Protein AF-A0A660T1G1-F1 (afdb_monomer_lite)

Radius of gyration: 16.4 Å; chains: 1; bounding box: 40×41×44 Å

Foldseek 3Di:
DKEFEPVLQDPVNVVCVVVVQVVVQVCCCPVVVDPGDGDDYYHDHDPPTAAIKDKDKDFAPDDDLVVVQVVVVVVLVVLCVQFVQWDFPDRWDDDPRIIITMITGFAPCPPDHRSSRVVSSVVSVVVVVVVVVVCVVVVHDD

Structure (mmCIF, N/CA/C/O backbone):
data_AF-A0A660T1G1-F1
#
_entry.id   AF-A0A660T1G1-F1
#
loop_
_atom_site.group_PDB
_atom_site.id
_atom_site.type_symbol
_atom_site.label_atom_id
_atom_site.label_alt_id
_atom_site.label_comp_id
_atom_site.label_asym_id
_atom_site.label_entity_id
_atom_site.label_seq_id
_atom_site.pdbx_PDB_ins_code
_atom_site.Cartn_x
_atom_site.Cartn_y
_atom_site.Cartn_z
_atom_site.occupancy
_atom_site.B_iso_or_equiv
_atom_site.auth_seq_id
_atom_site.auth_comp_id
_atom_site.auth_asym_id
_atom_site.auth_atom_id
_atom_site.pdbx_PDB_model_num
ATOM 1 N N . LYS A 1 1 ? 1.939 -0.699 8.912 1.00 95.94 1 LYS A N 1
ATOM 2 C CA . LYS A 1 1 ? 2.845 -1.872 8.951 1.00 95.94 1 LYS A CA 1
ATOM 3 C C . LYS A 1 1 ? 2.924 -2.439 7.548 1.00 95.94 1 LYS A C 1
ATOM 5 O O . LYS A 1 1 ? 1.886 -2.792 7.011 1.00 95.94 1 LYS A O 1
ATOM 10 N N . ILE A 1 2 ? 4.119 -2.485 6.983 1.00 96.25 2 ILE A N 1
ATOM 11 C CA . ILE A 1 2 ? 4.402 -2.965 5.633 1.00 96.25 2 ILE A CA 1
ATOM 12 C C . ILE A 1 2 ? 5.171 -4.275 5.779 1.00 96.25 2 ILE A C 1
ATOM 14 O O . ILE A 1 2 ? 6.144 -4.329 6.532 1.00 96.25 2 ILE A O 1
ATO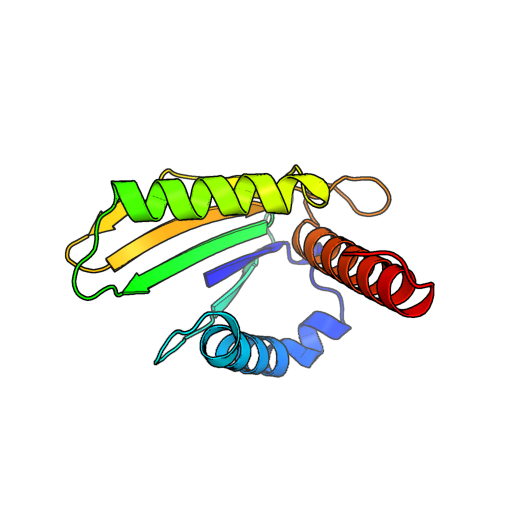M 18 N N . VAL A 1 3 ? 4.712 -5.333 5.122 1.00 96.31 3 VAL A N 1
ATOM 19 C CA . VAL A 1 3 ? 5.332 -6.660 5.158 1.00 96.31 3 VAL A CA 1
ATOM 20 C C . VAL A 1 3 ? 5.553 -7.118 3.730 1.00 96.31 3 VAL A C 1
ATOM 22 O O . VAL A 1 3 ? 4.616 -7.113 2.939 1.00 96.31 3 VAL A O 1
ATOM 25 N N . PHE A 1 4 ? 6.771 -7.518 3.396 1.00 92.44 4 PHE A N 1
ATOM 26 C CA . PHE A 1 4 ? 7.072 -8.100 2.092 1.00 92.44 4 PHE A CA 1
ATOM 27 C C . PHE A 1 4 ? 8.230 -9.082 2.192 1.00 92.44 4 PHE A C 1
ATOM 29 O O . PHE A 1 4 ? 8.928 -9.157 3.209 1.00 92.44 4 PHE A O 1
ATOM 36 N N . ASP A 1 5 ? 8.379 -9.870 1.136 1.00 93.44 5 ASP A N 1
ATOM 37 C CA . ASP A 1 5 ? 9.375 -10.919 1.061 1.00 93.44 5 ASP A CA 1
ATOM 38 C C . ASP A 1 5 ? 10.811 -10.370 1.044 1.00 93.44 5 ASP A C 1
ATOM 40 O O . ASP A 1 5 ? 11.107 -9.335 0.437 1.00 93.44 5 ASP A O 1
ATOM 44 N N . CYS A 1 6 ? 11.728 -11.088 1.692 1.00 89.69 6 CYS A N 1
ATOM 45 C CA . CYS A 1 6 ? 13.148 -10.747 1.730 1.00 89.69 6 CYS A CA 1
ATOM 46 C C . CYS A 1 6 ? 13.801 -10.658 0.341 1.00 89.69 6 CYS A C 1
ATOM 48 O O . CYS A 1 6 ? 14.736 -9.867 0.177 1.00 89.69 6 CYS A O 1
ATOM 50 N N . THR A 1 7 ? 13.346 -11.445 -0.635 1.00 86.81 7 THR A N 1
ATOM 51 C CA . THR A 1 7 ? 13.869 -11.432 -2.012 1.00 86.81 7 THR A CA 1
ATOM 52 C C . THR A 1 7 ? 13.427 -10.188 -2.786 1.00 86.81 7 THR A C 1
ATOM 54 O O . THR A 1 7 ? 14.166 -9.713 -3.645 1.00 86.81 7 THR A O 1
ATOM 57 N N . GLY A 1 8 ? 12.294 -9.585 -2.409 1.00 81.88 8 GLY A N 1
ATOM 58 C CA . GLY A 1 8 ? 11.840 -8.282 -2.911 1.00 81.88 8 GLY A CA 1
ATOM 59 C C . GLY A 1 8 ? 12.595 -7.082 -2.317 1.00 81.88 8 GLY A C 1
ATOM 60 O O . GLY A 1 8 ? 12.360 -5.945 -2.727 1.00 81.88 8 GLY A O 1
ATOM 61 N N . ALA A 1 9 ? 13.498 -7.312 -1.353 1.00 85.88 9 ALA A N 1
ATOM 62 C CA . ALA A 1 9 ? 14.353 -6.303 -0.729 1.00 85.88 9 ALA A CA 1
ATOM 63 C C . ALA A 1 9 ? 15.802 -6.427 -1.227 1.00 85.88 9 ALA A C 1
ATOM 65 O O . ALA A 1 9 ? 16.634 -7.103 -0.607 1.00 85.88 9 ALA A O 1
ATOM 66 N N . GLY A 1 10 ? 16.116 -5.744 -2.330 1.00 86.88 10 GLY A N 1
ATOM 67 C CA . GLY A 1 10 ? 17.479 -5.672 -2.861 1.00 86.88 10 GLY A CA 1
ATOM 68 C C . GLY A 1 10 ? 18.464 -4.949 -1.921 1.00 86.88 10 GLY A C 1
ATOM 69 O O . GLY A 1 10 ? 18.050 -4.331 -0.933 1.00 86.88 10 GLY A O 1
ATOM 70 N N . PRO A 1 11 ? 19.779 -4.973 -2.221 1.00 88.19 11 PRO A N 1
ATOM 71 C CA . PRO A 1 11 ? 20.806 -4.343 -1.383 1.00 88.19 11 PRO A CA 1
ATOM 72 C C . PRO A 1 11 ? 20.534 -2.862 -1.085 1.00 88.19 11 PRO A C 1
ATOM 74 O O . PRO A 1 11 ? 20.651 -2.442 0.064 1.00 88.19 11 PRO A O 1
ATOM 77 N N . GLY A 1 12 ? 20.082 -2.098 -2.086 1.00 86.12 12 GLY A N 1
ATOM 78 C CA . GLY A 1 12 ? 19.733 -0.685 -1.916 1.00 86.12 12 GLY A CA 1
ATOM 79 C C . GLY A 1 12 ? 18.564 -0.464 -0.951 1.00 86.12 12 GLY A C 1
ATOM 80 O O . GLY A 1 12 ? 18.632 0.412 -0.095 1.00 86.12 12 GLY A O 1
ATOM 81 N N . THR A 1 13 ? 17.517 -1.294 -1.007 1.00 85.19 13 THR A N 1
ATOM 82 C CA . THR A 1 13 ? 16.399 -1.221 -0.049 1.00 85.19 13 THR A CA 1
ATOM 83 C C . THR A 1 13 ? 16.878 -1.489 1.374 1.00 85.19 13 THR A C 1
ATOM 85 O O . THR A 1 13 ? 16.461 -0.802 2.300 1.00 85.19 13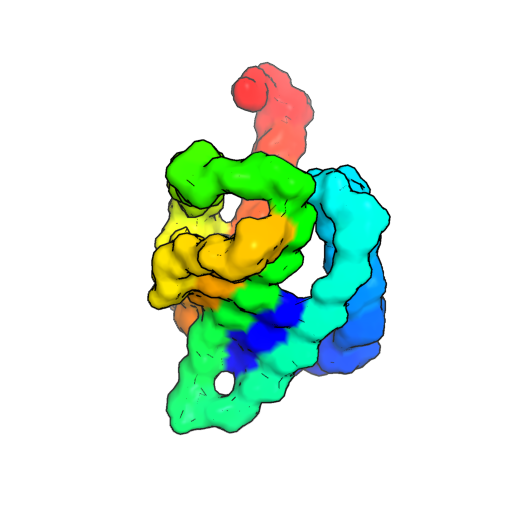 THR A O 1
ATOM 88 N N . ARG A 1 14 ? 17.776 -2.466 1.556 1.00 88.88 14 ARG A N 1
ATOM 89 C CA . ARG A 1 14 ? 18.302 -2.854 2.876 1.00 88.88 14 ARG A CA 1
ATOM 90 C C . ARG A 1 14 ? 19.188 -1.775 3.491 1.00 88.88 14 ARG A C 1
ATOM 92 O O . ARG A 1 14 ? 19.103 -1.545 4.693 1.00 88.88 14 ARG A O 1
ATOM 99 N N . GLN A 1 15 ? 20.003 -1.113 2.674 1.00 91.56 15 GLN A N 1
ATOM 100 C CA . GLN A 1 15 ? 20.870 -0.019 3.118 1.00 91.56 15 GLN A CA 1
ATOM 101 C C . GLN A 1 15 ? 20.072 1.229 3.525 1.00 91.56 15 GLN A C 1
ATOM 103 O O . GLN A 1 15 ? 20.480 1.928 4.447 1.00 91.56 15 GLN A O 1
ATOM 108 N N . ASN A 1 16 ? 18.904 1.454 2.915 1.00 91.31 16 ASN A N 1
ATOM 109 C CA . ASN A 1 16 ? 18.108 2.672 3.098 1.00 91.31 16 ASN A CA 1
ATOM 110 C C . ASN A 1 16 ? 16.801 2.452 3.889 1.00 91.31 16 ASN A C 1
ATOM 112 O O . ASN A 1 16 ? 15.861 3.236 3.774 1.00 91.31 16 ASN A O 1
ATOM 116 N N . LEU A 1 17 ? 16.701 1.394 4.709 1.00 90.69 17 LEU A N 1
ATOM 117 C CA . LEU A 1 17 ? 15.469 1.102 5.466 1.00 90.69 17 LEU A CA 1
ATOM 118 C C . LEU A 1 17 ? 15.064 2.236 6.417 1.00 90.69 17 LEU A C 1
ATOM 120 O O . LEU A 1 17 ? 13.873 2.498 6.582 1.00 90.69 17 LEU A O 1
ATOM 124 N N . VAL A 1 18 ? 16.039 2.905 7.037 1.00 93.00 18 VAL A N 1
ATOM 125 C CA . VAL A 1 18 ? 15.778 4.045 7.929 1.00 93.00 18 VAL A CA 1
ATOM 126 C C . VAL A 1 18 ? 15.133 5.187 7.145 1.00 93.00 18 VAL A C 1
ATOM 128 O O . VAL A 1 18 ? 14.050 5.643 7.510 1.00 93.00 18 VAL A O 1
ATOM 131 N N . GLU A 1 19 ? 15.733 5.567 6.017 1.00 95.12 19 GLU A N 1
ATOM 132 C CA . GLU A 1 19 ? 15.217 6.617 5.137 1.00 95.12 19 GLU A CA 1
ATOM 133 C C . GLU A 1 19 ? 13.825 6.272 4.595 1.00 95.12 19 GLU A C 1
ATOM 135 O O . GLU A 1 19 ? 12.942 7.130 4.566 1.00 95.12 19 GLU A O 1
ATOM 140 N N . PHE A 1 20 ? 13.582 5.008 4.233 1.00 92.88 20 PHE A N 1
ATOM 141 C CA . PHE A 1 20 ? 12.255 4.557 3.817 1.00 92.88 20 PHE A CA 1
ATOM 142 C C . PHE A 1 20 ? 11.215 4.810 4.918 1.00 92.88 20 PHE A C 1
ATOM 144 O O . PHE A 1 20 ? 10.136 5.340 4.642 1.00 92.88 20 PHE A O 1
ATOM 151 N N . ILE A 1 21 ? 11.510 4.430 6.168 1.00 95.81 21 ILE A N 1
ATOM 152 C CA . ILE A 1 21 ? 10.590 4.609 7.303 1.00 95.81 21 ILE A CA 1
ATOM 153 C C . ILE A 1 21 ? 10.315 6.097 7.537 1.00 95.81 21 ILE A C 1
ATOM 155 O O . ILE A 1 21 ? 9.155 6.490 7.698 1.00 95.81 21 ILE A O 1
ATOM 159 N N . GLU A 1 22 ? 11.359 6.923 7.549 1.00 96.88 22 GLU A N 1
ATOM 160 C CA . GLU A 1 22 ? 11.251 8.364 7.786 1.00 96.88 22 GLU A CA 1
ATOM 161 C C . GLU A 1 22 ? 10.467 9.067 6.678 1.00 96.88 22 GLU A C 1
ATOM 163 O O . GLU A 1 22 ? 9.497 9.778 6.960 1.00 96.88 22 GLU A O 1
ATOM 168 N N . THR A 1 23 ? 10.810 8.790 5.422 1.00 97.00 23 THR A N 1
ATOM 169 C CA . THR A 1 23 ? 10.136 9.353 4.247 1.00 97.00 23 THR A CA 1
ATOM 170 C C . THR A 1 23 ? 8.672 8.932 4.202 1.00 97.00 23 THR A C 1
ATOM 172 O O . THR A 1 23 ? 7.796 9.770 3.988 1.00 97.00 23 THR A O 1
ATOM 175 N N . THR A 1 24 ? 8.366 7.666 4.507 1.00 97.00 24 THR A N 1
ATOM 176 C CA . THR A 1 24 ? 6.977 7.185 4.572 1.00 97.00 24 THR A CA 1
ATOM 177 C C . THR A 1 24 ? 6.194 7.889 5.683 1.00 97.00 24 THR A C 1
ATOM 179 O O . THR A 1 24 ? 5.052 8.292 5.470 1.00 97.00 24 THR A O 1
ATOM 182 N N . ASN A 1 25 ? 6.794 8.117 6.858 1.00 97.25 25 ASN A N 1
ATOM 183 C CA . ASN A 1 25 ? 6.155 8.895 7.928 1.00 97.25 25 ASN A CA 1
ATOM 184 C C . ASN A 1 25 ? 5.882 10.347 7.505 1.00 97.25 25 ASN A C 1
ATOM 186 O O . ASN A 1 25 ? 4.841 10.918 7.826 1.00 97.25 25 ASN A O 1
ATOM 190 N N . ILE A 1 26 ? 6.811 10.981 6.793 1.00 98.00 26 ILE A N 1
ATOM 191 C CA . ILE A 1 26 ? 6.601 12.338 6.277 1.00 98.00 26 ILE A CA 1
ATOM 192 C C . ILE A 1 26 ? 5.457 12.341 5.256 1.00 98.00 26 ILE A C 1
ATOM 194 O O . ILE A 1 26 ? 4.528 13.137 5.399 1.00 98.00 26 ILE A O 1
ATOM 198 N N . ALA A 1 27 ? 5.464 11.411 4.299 1.00 97.81 27 ALA A N 1
ATOM 199 C CA . ALA A 1 27 ? 4.433 11.299 3.271 1.00 97.81 27 ALA A CA 1
ATOM 200 C C . ALA A 1 27 ? 3.038 11.023 3.860 1.00 97.81 27 ALA A C 1
ATOM 202 O O . ALA A 1 27 ? 2.066 11.656 3.456 1.00 97.81 27 ALA A O 1
ATOM 203 N N . LEU A 1 28 ? 2.917 10.156 4.871 1.00 97.38 28 LEU A N 1
ATOM 204 C CA . LEU A 1 28 ? 1.634 9.896 5.541 1.00 97.38 28 LEU A CA 1
ATOM 205 C C . LEU A 1 28 ? 1.043 11.149 6.207 1.00 97.38 28 LEU A C 1
ATOM 207 O O . LEU A 1 28 ? -0.178 11.280 6.292 1.00 97.38 28 LEU A O 1
ATOM 211 N N . ARG A 1 29 ? 1.889 12.087 6.647 1.00 97.44 29 ARG A N 1
ATOM 212 C CA . ARG A 1 29 ? 1.441 13.368 7.209 1.00 97.44 29 ARG A CA 1
ATOM 213 C C . ARG A 1 29 ? 1.137 14.400 6.128 1.00 97.44 29 ARG A C 1
ATOM 215 O O . ARG A 1 29 ? 0.070 15.001 6.146 1.00 97.44 29 ARG A O 1
ATOM 222 N N . GLN A 1 30 ? 2.059 14.595 5.188 1.00 97.81 30 GLN A N 1
ATOM 223 C CA . GLN A 1 30 ? 1.962 15.652 4.175 1.00 97.81 30 GLN A CA 1
ATOM 224 C C . GLN A 1 30 ? 0.983 15.318 3.047 1.00 97.81 30 GLN A C 1
ATOM 226 O O . GLN A 1 30 ? 0.226 16.183 2.623 1.00 97.81 30 GLN A O 1
ATOM 231 N N . VAL A 1 31 ? 0.992 14.071 2.577 1.00 96.81 31 VAL A N 1
ATOM 232 C CA . VAL A 1 31 ? 0.139 13.590 1.479 1.00 96.81 31 VAL A CA 1
ATOM 233 C C . VAL A 1 31 ? -1.108 12.906 2.033 1.00 96.81 31 VAL A C 1
ATOM 235 O O . VAL A 1 31 ? -2.213 13.173 1.576 1.00 96.81 31 VAL A O 1
ATOM 238 N N . GLY A 1 32 ? -0.947 12.048 3.046 1.00 94.94 32 GLY A N 1
ATOM 239 C CA . GLY A 1 32 ? -2.064 11.320 3.661 1.00 94.94 32 GLY A CA 1
ATOM 240 C C . GLY A 1 32 ? -2.929 12.153 4.616 1.00 94.94 32 GLY A C 1
ATOM 241 O O . GLY A 1 32 ? -4.018 11.719 4.984 1.00 94.94 32 GLY A O 1
ATOM 242 N N . GLY A 1 33 ? -2.462 13.332 5.042 1.00 96.69 33 GLY A N 1
ATOM 243 C CA . GLY A 1 33 ? -3.202 14.239 5.926 1.00 96.69 33 GLY A CA 1
ATOM 244 C C . GLY A 1 33 ? -3.268 13.810 7.398 1.00 96.69 33 GLY A C 1
ATOM 245 O O . GLY A 1 33 ? -4.009 14.408 8.184 1.00 96.69 33 GLY A O 1
ATOM 246 N N . ALA A 1 34 ? -2.515 12.785 7.808 1.00 97.25 34 ALA A N 1
ATOM 247 C CA . ALA A 1 34 ? -2.460 12.376 9.207 1.00 97.25 34 ALA A CA 1
ATOM 248 C C . ALA A 1 34 ? -1.720 13.423 10.062 1.00 97.25 34 ALA A C 1
ATOM 250 O O . ALA A 1 34 ? -0.701 13.972 9.653 1.00 97.25 34 ALA A O 1
ATOM 251 N N . LYS A 1 35 ? -2.191 13.676 11.291 1.00 97.12 35 LYS A N 1
ATOM 252 C CA . LYS A 1 35 ? -1.481 14.571 12.231 1.00 97.12 35 LYS A CA 1
ATOM 253 C C . LYS A 1 35 ? -0.167 13.961 12.715 1.00 97.12 35 LYS A C 1
ATOM 255 O O . LYS A 1 35 ? 0.855 14.632 12.803 1.00 97.12 35 LYS A O 1
ATOM 260 N N . GLU A 1 36 ? -0.214 12.669 13.009 1.00 97.06 36 GLU A N 1
ATOM 261 C CA . GLU A 1 36 ? 0.908 11.859 13.459 1.00 97.06 36 GLU A CA 1
ATOM 262 C C . GLU A 1 36 ? 0.914 10.555 12.668 1.00 97.06 36 GLU A C 1
ATOM 264 O O . GLU A 1 36 ? -0.133 10.070 12.235 1.00 97.06 36 GLU A O 1
ATOM 269 N N . SER A 1 37 ? 2.096 9.981 12.477 1.00 97.62 37 SER A N 1
ATOM 270 C CA . SER A 1 37 ? 2.276 8.774 11.674 1.00 97.62 37 SER A CA 1
ATOM 271 C C . SER A 1 37 ? 3.402 7.921 12.233 1.00 97.62 37 SER A C 1
ATOM 273 O O . SER A 1 37 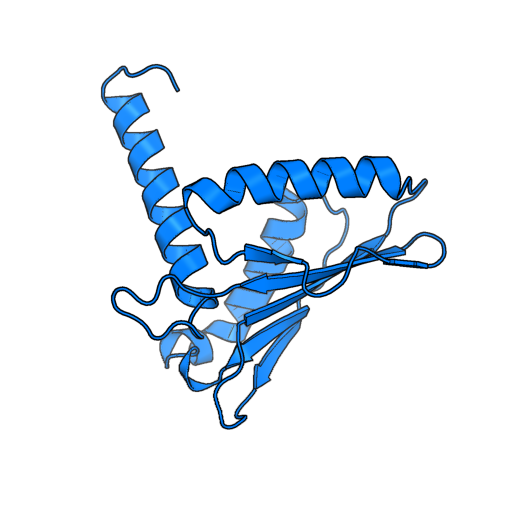? 4.427 8.453 12.665 1.00 97.62 37 SER A O 1
ATOM 275 N N . LYS A 1 38 ? 3.249 6.601 12.138 1.00 97.56 38 LYS A N 1
ATOM 276 C CA . LYS A 1 38 ? 4.309 5.644 12.447 1.00 97.56 38 LYS A CA 1
ATOM 277 C C . LYS A 1 38 ? 4.322 4.517 11.423 1.00 97.56 38 LYS A C 1
ATOM 279 O O . LYS A 1 38 ? 3.317 3.841 11.211 1.00 97.56 38 LYS A O 1
ATOM 284 N N . THR A 1 39 ? 5.495 4.275 10.855 1.00 97.81 39 THR A N 1
ATOM 285 C CA . THR A 1 39 ? 5.743 3.237 9.857 1.00 97.81 39 THR A CA 1
ATOM 286 C C . THR A 1 39 ? 6.600 2.137 10.464 1.00 97.81 39 THR A C 1
ATOM 288 O O . THR A 1 39 ? 7.539 2.395 11.210 1.00 97.81 39 THR A O 1
ATOM 291 N N . ILE A 1 40 ? 6.240 0.893 10.160 1.00 96.94 40 ILE A N 1
ATOM 292 C CA . ILE A 1 40 ? 6.977 -0.313 10.544 1.00 96.94 40 ILE A CA 1
ATOM 293 C C . ILE A 1 40 ? 7.099 -1.152 9.284 1.00 96.94 40 ILE A C 1
ATOM 295 O O . ILE A 1 40 ? 6.079 -1.387 8.630 1.00 96.94 40 ILE A O 1
ATOM 299 N N . ILE A 1 41 ? 8.309 -1.612 8.988 1.00 94.62 41 ILE A N 1
ATOM 300 C CA . ILE A 1 41 ? 8.601 -2.536 7.895 1.00 94.62 41 ILE A CA 1
ATOM 301 C C . ILE A 1 41 ? 9.014 -3.875 8.493 1.00 94.62 41 ILE A C 1
ATOM 303 O O . ILE A 1 41 ? 9.755 -3.914 9.475 1.00 94.62 41 ILE A O 1
ATOM 307 N N . VAL A 1 42 ? 8.539 -4.962 7.899 1.00 95.38 42 VAL A N 1
ATOM 308 C CA . VAL A 1 42 ? 8.935 -6.326 8.238 1.00 95.38 42 VAL A CA 1
ATOM 309 C C . VAL A 1 42 ? 9.350 -7.035 6.957 1.00 95.38 42 VAL A C 1
ATOM 311 O O . VAL A 1 42 ? 8.555 -7.143 6.025 1.00 95.38 42 VAL A O 1
ATOM 314 N N . LEU A 1 43 ? 10.583 -7.531 6.935 1.00 94.19 43 LEU A N 1
ATOM 315 C CA . LEU A 1 43 ? 11.065 -8.422 5.887 1.00 94.19 43 LEU A CA 1
ATOM 316 C C . LEU A 1 43 ? 10.808 -9.863 6.329 1.00 94.19 43 LEU A C 1
ATOM 318 O O . LEU A 1 43 ? 11.226 -10.250 7.422 1.00 94.19 43 LEU A O 1
ATOM 322 N N . ASN A 1 44 ? 10.097 -10.634 5.511 1.00 93.88 44 ASN A N 1
ATOM 323 C CA . ASN A 1 44 ? 9.745 -12.018 5.820 1.00 93.88 44 ASN A CA 1
ATOM 324 C C . ASN A 1 44 ? 10.529 -12.983 4.907 1.00 93.88 44 ASN A C 1
ATOM 326 O O . ASN A 1 44 ? 10.435 -12.832 3.693 1.00 93.88 44 ASN A O 1
ATOM 330 N N . PRO A 1 45 ? 11.313 -13.938 5.446 1.00 95.69 45 PRO A N 1
ATOM 331 C CA . PRO A 1 45 ? 12.077 -14.912 4.659 1.00 95.69 45 PRO A CA 1
ATOM 332 C C . PRO A 1 45 ? 11.317 -16.231 4.396 1.00 95.69 45 PRO A C 1
ATOM 334 O O . PRO A 1 45 ? 11.946 -17.279 4.294 1.00 95.69 45 PRO A O 1
ATOM 337 N N . ALA A 1 46 ? 9.982 -16.226 4.393 1.00 94.38 46 ALA A N 1
ATOM 338 C CA . ALA A 1 46 ? 9.191 -17.445 4.233 1.00 94.38 46 ALA A CA 1
ATOM 339 C C . ALA A 1 46 ? 9.327 -18.065 2.828 1.00 94.38 46 ALA A C 1
ATOM 341 O O . ALA A 1 46 ? 9.420 -17.353 1.833 1.00 94.38 46 ALA A O 1
ATOM 342 N N . GLU A 1 47 ? 9.251 -19.397 2.756 1.00 90.88 47 GLU A N 1
ATOM 343 C CA . GLU A 1 47 ? 9.136 -20.149 1.504 1.00 90.88 47 GLU A CA 1
ATOM 344 C C . GLU A 1 47 ? 7.816 -20.947 1.492 1.00 90.88 47 GLU A C 1
ATOM 346 O O . GLU A 1 47 ? 7.559 -21.696 2.440 1.00 90.88 47 GLU A O 1
ATOM 351 N N . PRO A 1 48 ? 6.964 -20.813 0.453 1.00 90.88 48 PRO A N 1
ATOM 352 C CA . PRO A 1 48 ? 7.120 -19.944 -0.719 1.00 90.88 48 PRO A CA 1
ATOM 353 C C . PRO A 1 48 ? 7.035 -18.439 -0.372 1.00 90.88 48 PRO A C 1
ATOM 355 O O . PRO A 1 48 ? 6.406 -18.093 0.633 1.00 90.88 48 PRO A O 1
ATOM 358 N N . PRO A 1 49 ? 7.631 -17.552 -1.200 1.00 92.75 49 PRO A N 1
ATOM 359 C CA . PRO A 1 49 ? 7.628 -16.109 -0.966 1.00 92.75 49 PRO A CA 1
ATOM 360 C C . PRO A 1 49 ? 6.229 -15.539 -0.743 1.00 92.75 49 PRO A C 1
ATOM 362 O O . PRO A 1 49 ? 5.274 -15.890 -1.443 1.00 92.75 49 PRO A O 1
ATOM 365 N N . ILE A 1 50 ? 6.107 -14.625 0.218 1.00 93.50 50 ILE A N 1
ATOM 366 C CA . ILE A 1 50 ? 4.820 -13.993 0.529 1.00 93.50 50 ILE A CA 1
ATOM 367 C C . ILE A 1 50 ? 4.522 -12.820 -0.409 1.00 93.50 50 ILE A C 1
ATOM 369 O O . ILE A 1 50 ? 5.412 -12.061 -0.786 1.00 93.50 50 ILE A O 1
ATOM 373 N N . LEU A 1 51 ? 3.240 -12.609 -0.711 1.00 94.94 51 LEU A N 1
ATOM 374 C CA . LEU A 1 51 ? 2.791 -11.361 -1.326 1.00 94.94 51 LEU A CA 1
ATOM 375 C C . LEU A 1 51 ? 2.991 -10.186 -0.356 1.00 94.94 51 LEU A C 1
ATOM 377 O O . LEU A 1 51 ? 2.915 -10.344 0.870 1.00 94.94 51 LEU A O 1
ATOM 381 N N . MET A 1 52 ? 3.213 -8.990 -0.906 1.00 95.81 52 MET A N 1
ATOM 382 C CA . MET A 1 52 ? 3.291 -7.768 -0.109 1.00 95.81 52 MET A CA 1
ATOM 383 C C . MET A 1 52 ? 1.955 -7.521 0.598 1.00 95.81 52 MET A C 1
ATOM 385 O O . MET A 1 52 ? 0.898 -7.528 -0.029 1.00 95.81 52 MET A O 1
ATOM 389 N N . ARG A 1 53 ? 2.004 -7.240 1.901 1.00 96.81 53 ARG A N 1
ATOM 390 C CA . ARG A 1 53 ? 0.834 -6.921 2.722 1.00 96.81 53 ARG A CA 1
ATOM 391 C C . ARG A 1 53 ? 1.055 -5.652 3.514 1.00 96.81 53 ARG A C 1
ATOM 393 O O . ARG A 1 53 ? 2.063 -5.513 4.208 1.00 96.81 53 ARG A O 1
ATOM 400 N N . ASN A 1 54 ? 0.061 -4.774 3.497 1.00 97.25 54 ASN A N 1
ATOM 401 C CA . ASN A 1 54 ? 0.050 -3.588 4.337 1.00 97.25 54 ASN A CA 1
ATOM 402 C C . ASN A 1 54 ? -1.128 -3.645 5.301 1.00 97.25 54 ASN A C 1
ATOM 404 O O . ASN A 1 54 ? -2.278 -3.795 4.902 1.00 97.25 54 ASN A O 1
ATOM 408 N N . THR A 1 55 ? -0.830 -3.477 6.584 1.00 98.06 55 THR A N 1
ATOM 409 C CA . THR A 1 55 ? -1.831 -3.214 7.617 1.00 98.06 55 THR A CA 1
ATOM 410 C C . THR A 1 55 ? -1.751 -1.746 7.999 1.00 98.06 55 THR A C 1
ATOM 412 O O . THR A 1 55 ? -0.707 -1.274 8.467 1.00 98.06 55 THR A O 1
ATOM 415 N N . ILE A 1 56 ? -2.842 -1.024 7.788 1.00 97.75 56 ILE A N 1
ATOM 416 C CA . ILE A 1 56 ? -2.960 0.412 8.016 1.00 97.75 56 ILE A CA 1
ATOM 417 C C . ILE A 1 56 ? -3.898 0.609 9.200 1.00 97.75 56 ILE A C 1
ATOM 419 O O . ILE A 1 56 ? -5.029 0.132 9.185 1.00 97.75 56 ILE A O 1
ATOM 423 N N . TYR A 1 57 ? -3.405 1.300 10.223 1.00 97.75 57 TYR A N 1
ATOM 424 C CA . TYR A 1 57 ? -4.176 1.661 11.404 1.00 97.75 57 TYR A CA 1
ATOM 425 C C . TYR A 1 57 ? -4.441 3.159 11.361 1.00 97.75 57 TYR A C 1
ATOM 427 O O . TYR A 1 57 ? -3.495 3.951 11.396 1.00 97.75 57 TYR A O 1
ATOM 435 N N . THR A 1 58 ? -5.712 3.539 11.310 1.00 97.38 58 THR A N 1
ATOM 436 C CA . THR A 1 58 ? -6.120 4.940 11.210 1.00 97.38 58 THR A CA 1
ATOM 437 C C . THR A 1 58 ? -7.040 5.288 12.366 1.00 97.38 58 THR A C 1
ATOM 439 O O . THR A 1 58 ? -8.146 4.764 12.475 1.00 97.38 58 THR A O 1
ATOM 442 N N . LYS A 1 59 ? -6.596 6.206 13.228 1.00 97.12 59 LYS A N 1
ATOM 443 C CA . LYS A 1 59 ? -7.415 6.736 14.320 1.00 97.12 59 LYS A CA 1
ATOM 444 C C . LYS A 1 59 ? -8.257 7.905 13.814 1.00 97.12 59 LYS A C 1
ATOM 446 O O . LYS A 1 59 ? -7.715 8.916 13.372 1.00 97.12 59 LYS A O 1
ATOM 451 N N . VAL A 1 60 ? -9.576 7.781 13.902 1.00 95.31 60 VAL A N 1
ATOM 452 C CA . VAL A 1 60 ? -10.551 8.735 13.356 1.00 95.31 60 VAL A CA 1
ATOM 453 C C . VAL A 1 60 ? -11.455 9.217 14.485 1.00 95.31 60 VAL A C 1
ATOM 455 O O . VAL A 1 60 ? -11.964 8.409 15.244 1.00 95.31 60 VAL A O 1
ATOM 458 N N . LYS A 1 61 ? -11.675 10.531 14.629 1.00 93.00 61 LYS A N 1
ATOM 459 C CA . LYS A 1 61 ? -12.446 11.079 15.765 1.00 93.00 61 LYS A CA 1
ATOM 460 C C . LYS A 1 61 ? -13.904 10.594 15.787 1.00 93.00 61 LYS A C 1
ATOM 462 O O . LYS A 1 61 ? -14.380 10.198 16.841 1.00 93.00 61 LYS A O 1
ATOM 467 N N . ASN A 1 62 ? -14.567 10.617 14.632 1.00 93.50 62 ASN A N 1
ATOM 468 C CA . ASN A 1 62 ? -15.954 10.191 14.441 1.00 93.50 62 ASN A CA 1
ATOM 469 C C . ASN A 1 62 ? -15.998 9.223 13.246 1.00 93.50 62 ASN A C 1
ATOM 471 O O . ASN A 1 62 ? -16.292 9.660 12.131 1.00 93.50 62 ASN A O 1
ATOM 475 N N . PRO A 1 63 ? -15.592 7.954 13.419 1.00 93.88 63 PRO A N 1
ATOM 476 C CA . PRO A 1 63 ? -15.519 7.027 12.300 1.00 93.88 63 PRO A CA 1
ATOM 477 C C . PRO A 1 63 ? -16.922 6.662 11.809 1.00 93.88 63 PRO A C 1
ATOM 479 O O . PRO A 1 63 ? -17.810 6.344 12.596 1.00 93.88 63 PRO A O 1
ATOM 482 N N . ASN A 1 64 ? -17.098 6.650 10.491 1.00 95.88 64 ASN A N 1
ATOM 483 C CA . ASN A 1 64 ? -18.216 5.985 9.839 1.00 95.88 64 ASN A CA 1
ATOM 484 C C . ASN A 1 64 ? -17.632 4.914 8.919 1.00 95.88 64 ASN A C 1
ATOM 486 O O . ASN A 1 64 ? -17.072 5.235 7.873 1.00 95.88 64 ASN A O 1
ATOM 490 N N . LEU A 1 65 ? -17.741 3.650 9.330 1.00 94.75 65 LEU A N 1
ATOM 491 C CA . LEU A 1 65 ? -17.129 2.538 8.608 1.00 94.75 65 LEU A CA 1
ATOM 492 C C . LEU A 1 65 ? -17.650 2.419 7.170 1.00 94.75 65 LEU A C 1
ATOM 494 O O . LEU A 1 65 ? -16.863 2.141 6.275 1.00 94.75 65 LEU A O 1
ATOM 498 N N . GLN A 1 66 ? -18.941 2.663 6.931 1.00 95.50 66 GLN A N 1
ATOM 499 C CA . GLN A 1 66 ? -19.519 2.540 5.590 1.00 95.50 66 GLN A CA 1
ATOM 500 C C . GLN A 1 66 ? -18.976 3.611 4.642 1.00 95.50 66 GLN A C 1
ATOM 502 O O . GLN A 1 66 ? -18.567 3.290 3.531 1.00 95.50 66 GLN A O 1
ATOM 507 N N . GLU A 1 67 ? -18.927 4.867 5.084 1.00 96.38 67 GLU A N 1
ATOM 508 C CA . GLU A 1 67 ? -18.405 5.966 4.261 1.00 96.38 67 GLU A CA 1
ATOM 509 C C . GLU A 1 67 ? -16.896 5.833 4.026 1.00 96.38 67 GLU A C 1
ATOM 511 O O . GLU A 1 67 ? -16.415 6.037 2.913 1.00 96.38 67 GLU A O 1
ATOM 516 N N . ILE A 1 68 ? -16.149 5.406 5.048 1.00 95.56 68 ILE A N 1
ATOM 517 C CA . ILE A 1 68 ? -14.717 5.122 4.916 1.00 95.56 68 ILE A CA 1
ATOM 518 C C . ILE A 1 68 ? -14.494 3.965 3.940 1.00 95.56 68 ILE A C 1
ATOM 520 O O . ILE A 1 68 ? -13.643 4.075 3.063 1.00 95.56 68 ILE A O 1
ATOM 524 N N . LYS A 1 69 ? -15.275 2.884 4.043 1.00 95.75 69 LYS A N 1
ATOM 525 C CA . LYS A 1 69 ? -15.171 1.748 3.125 1.00 95.75 69 LYS A CA 1
ATOM 526 C C . LYS A 1 69 ? -15.437 2.177 1.683 1.00 95.75 69 LYS A C 1
ATOM 528 O O . LYS A 1 69 ? -14.596 1.909 0.839 1.00 95.75 69 LYS A O 1
ATOM 533 N N . LYS A 1 70 ? -16.522 2.916 1.419 1.00 96.88 70 LYS A N 1
ATOM 534 C CA . LYS A 1 70 ? -16.822 3.455 0.078 1.00 96.88 70 LYS A CA 1
ATOM 535 C C . LYS A 1 70 ? -15.679 4.313 -0.468 1.00 96.88 70 LYS A C 1
ATOM 537 O O . LYS A 1 70 ? -15.336 4.214 -1.640 1.00 96.88 70 LYS A O 1
ATOM 542 N N . SER A 1 71 ? -15.080 5.146 0.384 1.00 96.69 71 SER A N 1
ATOM 543 C CA . SER A 1 71 ? -13.934 5.977 0.011 1.00 96.69 71 SER A CA 1
ATOM 544 C C . SER A 1 71 ? -12.704 5.139 -0.361 1.00 96.69 71 SER A C 1
ATOM 546 O O . SER A 1 71 ? -12.023 5.451 -1.338 1.00 96.69 71 SER A O 1
ATOM 548 N N . ILE A 1 72 ? -12.432 4.061 0.383 1.00 95.75 72 ILE A N 1
ATOM 549 C CA . ILE A 1 72 ? -11.324 3.150 0.075 1.00 95.75 72 ILE A CA 1
ATOM 550 C C . ILE A 1 72 ? -11.626 2.333 -1.187 1.00 95.75 72 ILE A C 1
ATOM 552 O O . ILE A 1 72 ? -10.742 2.227 -2.029 1.00 95.75 72 ILE A O 1
ATOM 556 N N . ASP A 1 73 ? -12.847 1.811 -1.344 1.00 96.69 73 ASP A N 1
ATOM 557 C CA . ASP A 1 73 ? -13.294 1.077 -2.539 1.00 96.69 73 ASP A CA 1
ATOM 558 C C . ASP A 1 73 ? -13.052 1.922 -3.802 1.00 96.69 73 ASP A C 1
ATOM 560 O O . ASP A 1 73 ? -12.380 1.471 -4.728 1.00 96.69 73 ASP A O 1
ATOM 564 N N . PHE A 1 74 ? -13.474 3.192 -3.788 1.00 97.19 74 PHE A N 1
ATOM 565 C CA . PHE A 1 74 ? -13.210 4.133 -4.881 1.00 97.19 74 PHE A CA 1
ATOM 566 C C . PHE A 1 74 ? -11.709 4.297 -5.169 1.00 97.19 74 PHE A C 1
ATOM 568 O O . PHE A 1 74 ? -11.285 4.299 -6.324 1.00 97.19 74 PHE A O 1
ATOM 575 N N . MET A 1 75 ? -10.867 4.408 -4.136 1.00 95.62 75 MET A N 1
ATOM 576 C CA . MET A 1 75 ? -9.421 4.505 -4.358 1.00 95.62 75 MET A CA 1
ATOM 577 C C . MET A 1 75 ? -8.797 3.214 -4.884 1.00 95.62 75 MET A C 1
ATOM 579 O O . MET A 1 75 ? -7.836 3.284 -5.652 1.00 95.62 75 MET A O 1
ATOM 583 N N . ILE A 1 76 ? -9.321 2.051 -4.498 1.00 95.56 76 ILE A N 1
ATOM 584 C CA . ILE A 1 76 ? -8.892 0.765 -5.049 1.00 95.56 76 ILE A CA 1
AT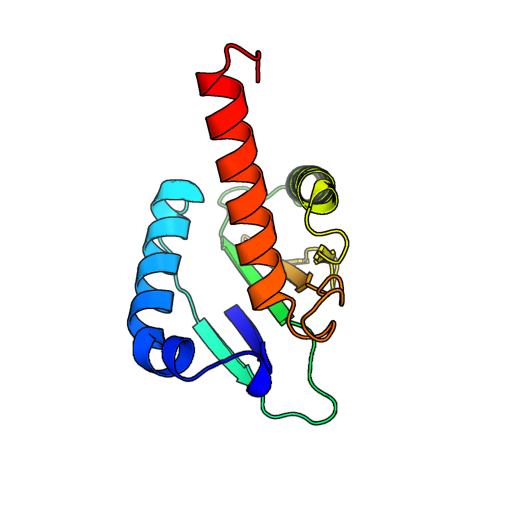OM 585 C C . ILE A 1 76 ? -9.214 0.708 -6.545 1.00 95.56 76 ILE A C 1
ATOM 587 O O . ILE A 1 76 ? -8.332 0.360 -7.325 1.00 95.56 76 ILE A O 1
ATOM 591 N N . GLU A 1 77 ? -10.406 1.140 -6.962 1.00 95.94 77 GLU A N 1
ATOM 592 C CA . GLU A 1 77 ? -10.769 1.226 -8.386 1.00 95.94 77 GLU A CA 1
ATOM 593 C C . GLU A 1 77 ? -9.816 2.146 -9.166 1.00 95.94 77 GLU A C 1
ATOM 595 O O . GLU A 1 77 ? -9.366 1.808 -10.262 1.00 95.94 77 GLU A O 1
ATOM 600 N N . VAL A 1 78 ? -9.429 3.289 -8.587 1.00 94.00 78 VAL A N 1
ATOM 601 C CA . VAL A 1 78 ? -8.432 4.181 -9.203 1.00 94.00 78 VAL A CA 1
ATOM 602 C C . VAL A 1 78 ? -7.072 3.488 -9.342 1.00 94.00 78 VAL A C 1
ATOM 604 O O . VAL A 1 78 ? -6.429 3.626 -10.387 1.00 94.00 78 VAL A O 1
ATOM 607 N N . LEU A 1 79 ? -6.632 2.756 -8.312 1.00 93.75 79 LEU A N 1
ATOM 608 C CA . LEU A 1 79 ? -5.366 2.016 -8.307 1.00 93.75 79 LEU A CA 1
ATOM 609 C C . LEU A 1 79 ? -5.363 0.866 -9.316 1.00 93.75 79 LEU A C 1
ATOM 611 O O . LEU A 1 79 ? -4.332 0.617 -9.938 1.00 93.75 79 LEU A O 1
ATOM 615 N N . HIS A 1 80 ? -6.498 0.199 -9.531 1.00 94.81 80 HIS A N 1
ATOM 616 C CA . HIS A 1 80 ? -6.615 -0.919 -10.473 1.00 94.81 80 HIS A CA 1
ATOM 617 C C . HIS A 1 80 ? -6.265 -0.556 -11.912 1.00 94.81 80 HIS A C 1
ATOM 619 O O . HIS A 1 80 ? -5.840 -1.435 -12.656 1.00 94.81 80 HIS A O 1
ATOM 625 N N . ASN A 1 81 ? -6.341 0.726 -12.282 1.00 92.56 81 ASN A N 1
ATOM 626 C CA . ASN A 1 81 ? -5.901 1.195 -13.598 1.00 92.56 81 ASN A CA 1
ATOM 627 C C . ASN A 1 81 ? -4.409 0.934 -13.871 1.00 92.56 81 ASN A C 1
ATOM 629 O O . ASN A 1 81 ? -4.013 0.883 -15.030 1.00 92.56 81 ASN A O 1
ATOM 633 N N . TYR A 1 82 ? -3.579 0.795 -12.831 1.00 90.62 82 TYR A N 1
ATOM 634 C CA . TYR A 1 82 ? -2.132 0.587 -12.979 1.00 90.62 82 TYR A CA 1
ATOM 635 C C . TYR A 1 82 ? -1.538 -0.467 -12.025 1.00 90.62 82 TYR A C 1
ATOM 637 O O . TYR A 1 82 ? -0.398 -0.893 -12.216 1.00 90.62 82 TYR A O 1
ATOM 645 N N . VAL A 1 83 ? -2.295 -0.926 -11.020 1.00 93.88 83 VAL A N 1
ATOM 646 C CA . VAL A 1 83 ? -1.941 -2.019 -10.094 1.00 93.88 83 VAL A CA 1
ATOM 647 C C . VAL A 1 83 ? -3.189 -2.876 -9.811 1.00 93.88 83 VAL A C 1
ATOM 649 O O . VAL A 1 83 ? -3.794 -2.769 -8.741 1.00 93.88 83 VAL A O 1
ATOM 652 N N . PRO A 1 84 ? -3.608 -3.748 -10.748 1.00 93.88 84 PRO A N 1
ATOM 653 C CA . PRO A 1 84 ? -4.824 -4.560 -10.606 1.00 93.88 84 PRO A CA 1
ATOM 654 C C . PRO A 1 84 ? -4.749 -5.573 -9.451 1.00 93.88 84 PRO A C 1
ATOM 656 O O . PRO A 1 84 ? -5.773 -6.003 -8.929 1.00 93.88 84 PRO A O 1
ATOM 659 N N . GLY A 1 85 ? -3.542 -5.941 -9.013 1.00 95.12 85 GLY A N 1
ATOM 660 C CA . GLY A 1 85 ? -3.334 -6.849 -7.885 1.00 95.12 85 GLY A CA 1
ATOM 661 C C . GLY A 1 85 ? -3.522 -6.222 -6.499 1.00 95.12 85 GLY A C 1
ATOM 662 O O . GLY A 1 85 ? -3.359 -6.930 -5.505 1.00 95.12 85 GLY A O 1
ATOM 663 N N . TYR A 1 86 ? -3.844 -4.925 -6.401 1.00 96.69 86 TYR A N 1
ATOM 664 C CA . TYR A 1 86 ? -4.108 -4.240 -5.131 1.00 96.69 86 TYR A CA 1
ATOM 665 C C . TYR A 1 86 ? -5.524 -4.549 -4.631 1.00 96.69 86 TYR A C 1
ATOM 667 O O . TYR A 1 86 ? -6.504 -4.173 -5.267 1.00 96.69 86 TYR A O 1
ATOM 675 N N . ARG A 1 87 ? -5.674 -5.202 -3.478 1.00 96.50 87 ARG A N 1
ATOM 676 C CA . ARG A 1 87 ? -6.999 -5.600 -2.961 1.00 96.50 87 ARG A CA 1
ATOM 677 C C . ARG A 1 87 ? -7.034 -5.663 -1.443 1.00 96.50 87 ARG A C 1
ATOM 679 O O . ARG A 1 87 ? -5.991 -5.779 -0.798 1.00 96.50 87 ARG A O 1
ATOM 686 N N . PHE A 1 88 ? -8.232 -5.659 -0.864 1.00 97.12 88 PHE A N 1
ATOM 687 C CA . PHE A 1 88 ? -8.385 -6.050 0.533 1.00 97.12 88 PHE A CA 1
ATOM 688 C C . PHE A 1 88 ? -7.977 -7.507 0.722 1.00 97.12 88 PHE A C 1
ATOM 690 O O . PHE A 1 88 ? -8.407 -8.390 -0.016 1.00 97.12 88 PHE A O 1
ATOM 697 N N . LEU A 1 89 ? -7.160 -7.750 1.743 1.00 95.81 89 LEU A N 1
ATOM 698 C CA . LEU A 1 89 ? -6.953 -9.094 2.270 1.00 95.81 89 LEU A CA 1
ATOM 699 C C . LEU A 1 89 ? -8.070 -9.454 3.254 1.00 95.81 89 LEU A C 1
ATOM 701 O O . LEU A 1 89 ? -8.509 -10.597 3.316 1.00 95.81 89 LEU A O 1
ATOM 705 N N . VAL A 1 90 ? -8.507 -8.462 4.032 1.00 93.69 90 VAL A N 1
ATOM 706 C CA . VAL A 1 90 ? -9.623 -8.550 4.972 1.00 93.69 90 VAL A CA 1
ATOM 707 C C . VAL A 1 90 ? -10.403 -7.243 4.882 1.00 93.69 90 VAL A C 1
ATOM 709 O O . VAL A 1 90 ? -9.799 -6.174 4.762 1.00 93.69 90 VAL A O 1
ATOM 712 N N . GLU A 1 91 ? -11.729 -7.340 4.952 1.00 93.81 91 GLU A N 1
ATOM 713 C CA . GLU A 1 91 ? -12.619 -6.180 5.027 1.00 93.81 91 GLU A CA 1
ATOM 714 C C . GLU A 1 91 ? -12.201 -5.225 6.160 1.00 93.81 91 GLU A C 1
ATOM 716 O O . GLU A 1 91 ? -11.778 -5.698 7.221 1.00 93.81 91 GLU A O 1
ATOM 721 N N . PRO A 1 92 ? -12.309 -3.894 5.980 1.00 95.62 92 PRO A N 1
ATOM 722 C CA . PRO A 1 92 ? -11.941 -2.937 7.016 1.00 95.62 92 PRO A CA 1
ATOM 723 C C . PRO A 1 92 ? -12.682 -3.186 8.335 1.00 95.62 92 PRO A C 1
ATOM 725 O O . PRO A 1 92 ? -13.910 -3.276 8.375 1.00 95.62 92 PRO A O 1
ATOM 728 N N . ILE A 1 93 ? -11.927 -3.252 9.431 1.00 95.88 93 ILE A N 1
ATOM 729 C CA . ILE A 1 93 ? -12.456 -3.518 10.774 1.00 95.88 93 ILE A CA 1
ATOM 730 C C . ILE A 1 93 ? -12.415 -2.225 11.585 1.00 95.88 93 ILE A C 1
ATOM 732 O O . ILE A 1 93 ? -11.423 -1.496 11.548 1.00 95.88 93 ILE A O 1
ATOM 736 N N . MET A 1 94 ? -13.480 -1.941 12.336 1.00 96.62 94 MET A N 1
ATOM 737 C CA . MET A 1 94 ? -13.555 -0.797 13.244 1.00 96.62 94 MET A CA 1
ATOM 738 C C . MET A 1 94 ? -13.574 -1.259 14.700 1.00 96.62 94 MET A C 1
ATOM 740 O O . MET A 1 94 ? -14.494 -1.957 15.119 1.00 96.62 94 MET A O 1
ATOM 744 N N . GLU A 1 95 ? -12.600 -0.799 15.481 1.00 96.00 95 GLU A N 1
ATOM 745 C CA . GLU A 1 95 ? -12.521 -1.022 16.925 1.00 96.00 95 GLU A CA 1
ATOM 746 C C . GLU A 1 95 ? -12.462 0.329 17.643 1.00 96.00 95 GLU A C 1
ATOM 748 O O . GLU A 1 95 ? -11.470 1.065 17.578 1.00 96.00 95 GLU A O 1
ATOM 753 N N . GLY A 1 96 ? -13.564 0.697 18.301 1.00 95.19 96 GLY A N 1
ATOM 754 C CA . GLY A 1 96 ? -13.725 2.019 18.900 1.00 95.19 96 GLY A CA 1
ATOM 755 C C . GLY A 1 96 ? -13.575 3.122 17.851 1.00 95.19 96 GLY A C 1
ATOM 756 O O . GLY A 1 96 ? -14.429 3.289 16.986 1.00 95.19 96 GLY A O 1
ATOM 757 N N . ASN A 1 97 ? -12.481 3.878 17.933 1.00 96.19 97 ASN A N 1
ATOM 758 C CA . ASN A 1 97 ? -12.173 4.970 17.012 1.00 96.19 97 ASN A CA 1
ATOM 759 C C . ASN A 1 97 ? -11.024 4.664 16.038 1.00 96.19 97 ASN A C 1
ATOM 761 O O . ASN A 1 97 ? -10.484 5.577 15.412 1.00 96.19 97 ASN A O 1
ATOM 765 N N . THR A 1 98 ? -10.629 3.396 15.928 1.00 97.06 98 THR A N 1
ATOM 766 C CA . THR A 1 98 ? -9.551 2.951 15.043 1.00 97.06 98 THR A CA 1
ATOM 767 C C . THR A 1 98 ? -10.118 2.094 13.922 1.00 97.06 98 THR A C 1
ATOM 769 O O . THR A 1 98 ? -10.847 1.137 14.172 1.00 97.06 98 THR A O 1
ATOM 772 N N . ILE A 1 99 ? -9.766 2.441 12.686 1.00 97.69 99 ILE A N 1
ATOM 773 C CA . ILE A 1 99 ? -10.014 1.628 11.498 1.00 97.69 99 ILE A CA 1
ATOM 774 C C . ILE A 1 99 ? -8.739 0.865 11.167 1.00 97.69 99 ILE A C 1
ATOM 776 O O . ILE A 1 99 ? -7.665 1.462 11.055 1.00 97.69 99 ILE A O 1
ATOM 780 N N . THR A 1 100 ? -8.872 -0.444 11.002 1.00 97.88 100 THR A N 1
ATOM 781 C CA . THR A 1 100 ? -7.805 -1.329 10.550 1.00 97.88 100 THR A CA 1
ATOM 782 C C . THR A 1 100 ? -8.119 -1.782 9.136 1.00 97.88 100 THR A C 1
ATOM 784 O O . THR A 1 100 ? -9.105 -2.481 8.908 1.00 97.88 100 THR A O 1
ATOM 787 N N . THR A 1 101 ? -7.257 -1.409 8.198 1.00 97.69 101 THR A N 1
ATOM 788 C CA . THR A 1 101 ? -7.356 -1.811 6.795 1.00 97.69 101 THR A CA 1
ATOM 789 C C . THR A 1 101 ? -6.199 -2.740 6.464 1.00 97.69 101 THR A C 1
ATOM 791 O O . THR A 1 101 ? -5.039 -2.386 6.688 1.00 97.69 101 THR A O 1
ATOM 794 N N . VAL A 1 102 ? -6.496 -3.927 5.933 1.00 97.69 102 VAL A N 1
ATOM 795 C CA . VAL A 1 102 ? -5.476 -4.896 5.515 1.00 97.69 102 VAL A CA 1
ATOM 796 C C . VAL A 1 102 ? -5.574 -5.096 4.014 1.00 97.69 102 VAL A C 1
ATOM 798 O O . VAL A 1 102 ? -6.587 -5.586 3.521 1.00 97.69 102 VAL A O 1
ATOM 801 N N . ILE A 1 103 ? -4.515 -4.734 3.298 1.00 97.25 103 ILE A N 1
ATOM 802 C CA . ILE A 1 103 ? -4.424 -4.897 1.846 1.00 97.25 103 ILE A CA 1
ATOM 803 C C . ILE A 1 103 ? -3.266 -5.809 1.476 1.00 97.25 103 ILE A C 1
ATOM 805 O O . ILE A 1 103 ? -2.262 -5.894 2.191 1.00 97.25 103 ILE A O 1
ATOM 809 N N . GLU A 1 104 ? -3.425 -6.483 0.350 1.00 96.94 104 GLU A N 1
ATOM 810 C CA . GLU A 1 104 ? -2.404 -7.282 -0.310 1.00 96.94 104 GLU A CA 1
ATOM 811 C C . GLU A 1 104 ? -2.148 -6.692 -1.698 1.00 96.94 104 GLU A C 1
ATOM 813 O O . GLU A 1 104 ? -3.061 -6.150 -2.327 1.00 96.94 104 GLU A O 1
ATOM 818 N N . VAL A 1 105 ? -0.896 -6.754 -2.144 1.00 96.62 105 VAL A N 1
ATOM 819 C CA . VAL A 1 105 ? -0.478 -6.273 -3.460 1.00 96.62 105 VAL A CA 1
ATOM 820 C C . VAL A 1 105 ? 0.219 -7.410 -4.185 1.00 96.62 105 VAL A C 1
ATOM 822 O O . VAL A 1 105 ? 1.321 -7.823 -3.817 1.00 96.62 105 VAL A O 1
ATOM 825 N N . GLU A 1 106 ? -0.443 -7.909 -5.219 1.00 95.44 106 GLU A N 1
ATOM 826 C CA . GLU A 1 106 ? 0.138 -8.829 -6.190 1.00 95.44 106 GLU A CA 1
ATOM 827 C C . GLU A 1 106 ? 0.722 -8.026 -7.359 1.00 95.44 106 GLU A C 1
ATOM 829 O O . GLU A 1 106 ? 0.062 -7.145 -7.912 1.00 95.44 106 GLU A O 1
ATOM 834 N N . GLY A 1 107 ? 1.979 -8.300 -7.700 1.00 90.69 107 GLY A N 1
ATOM 835 C CA . GLY A 1 107 ? 2.631 -7.740 -8.877 1.00 90.69 107 GLY A CA 1
ATOM 836 C C . GLY A 1 107 ? 2.041 -8.291 -10.176 1.00 90.69 107 GLY A C 1
ATOM 837 O O . GLY A 1 107 ? 1.413 -9.353 -10.191 1.00 90.69 107 GLY A O 1
ATOM 838 N N . LEU A 1 108 ? 2.275 -7.585 -11.280 1.00 86.94 108 LEU A N 1
ATOM 839 C CA . LEU A 1 108 ? 1.795 -7.968 -12.611 1.00 86.94 108 LEU A CA 1
ATOM 840 C C . LEU A 1 108 ? 2.448 -9.266 -13.095 1.00 86.94 108 LEU A C 1
ATOM 842 O O . LEU A 1 108 ? 1.795 -10.097 -13.726 1.00 86.94 108 LEU A O 1
ATOM 846 N N . GLY A 1 109 ? 3.711 -9.489 -12.724 1.00 83.69 109 GLY A N 1
ATOM 847 C CA . GLY A 1 109 ? 4.452 -10.673 -13.154 1.00 83.69 109 GLY A CA 1
ATOM 848 C C . GLY A 1 109 ? 5.167 -10.517 -14.500 1.00 83.69 109 GLY A C 1
ATOM 849 O O . GLY A 1 109 ? 5.653 -11.516 -15.021 1.00 83.69 109 GLY A O 1
ATOM 850 N N . ASP A 1 110 ? 5.218 -9.306 -15.067 1.00 78.50 110 ASP A N 1
ATOM 851 C CA . ASP A 1 110 ? 5.734 -9.067 -16.425 1.00 78.50 110 ASP A CA 1
ATOM 852 C C . ASP A 1 110 ? 7.260 -9.224 -16.526 1.00 78.50 110 ASP A C 1
ATOM 854 O O . ASP A 1 110 ? 7.779 -9.780 -17.492 1.00 78.50 110 ASP A O 1
ATOM 858 N N . TYR A 1 111 ? 7.988 -8.744 -15.515 1.00 81.56 111 TYR A N 1
ATOM 859 C CA . TYR A 1 111 ? 9.450 -8.865 -15.417 1.00 81.56 111 TYR A CA 1
ATOM 860 C C . TYR A 1 111 ? 9.882 -9.419 -14.057 1.00 81.56 111 TYR A C 1
ATOM 862 O O . TYR A 1 111 ? 10.741 -10.296 -13.975 1.00 81.56 111 TYR A O 1
ATOM 870 N N . LEU A 1 112 ? 9.271 -8.922 -12.979 1.00 85.50 112 LEU A N 1
ATOM 871 C CA . LEU A 1 112 ? 9.491 -9.412 -11.623 1.00 85.50 112 LEU A CA 1
ATOM 872 C C . LEU A 1 112 ? 8.454 -10.482 -11.261 1.00 85.50 112 LEU A C 1
ATOM 874 O O . LEU A 1 112 ? 7.335 -10.437 -11.767 1.00 85.50 112 LEU A O 1
ATOM 878 N N . PRO A 1 113 ? 8.768 -11.427 -10.358 1.00 87.75 113 PRO A N 1
ATOM 879 C CA . PRO A 1 113 ? 7.787 -12.390 -9.871 1.00 87.75 113 PRO A CA 1
ATOM 880 C C . PRO A 1 113 ? 6.576 -11.703 -9.231 1.00 87.75 113 PRO A C 1
ATOM 882 O O . PRO A 1 113 ? 6.729 -10.684 -8.558 1.00 87.75 113 PRO A O 1
ATOM 885 N N . LYS A 1 114 ? 5.393 -12.319 -9.323 1.00 90.56 114 LYS A N 1
ATOM 886 C CA . LYS A 1 114 ? 4.125 -11.774 -8.792 1.00 90.56 114 LYS A CA 1
ATOM 887 C C . LYS A 1 114 ? 4.139 -11.408 -7.302 1.00 90.56 114 LYS A C 1
ATOM 889 O O . LYS A 1 114 ? 3.355 -10.575 -6.864 1.00 90.56 114 LYS A O 1
ATOM 894 N N . TYR A 1 115 ? 5.026 -11.998 -6.503 1.00 87.75 115 TYR A N 1
ATOM 895 C CA . TYR A 1 115 ? 5.179 -11.630 -5.093 1.00 87.75 115 TYR A CA 1
ATOM 896 C C . TYR A 1 115 ? 5.914 -10.298 -4.868 1.00 87.75 115 TYR A C 1
ATOM 898 O O . TYR A 1 115 ? 5.859 -9.746 -3.771 1.00 87.75 115 TYR A O 1
ATOM 906 N N . SER A 1 116 ? 6.542 -9.731 -5.903 1.00 89.12 116 SER A N 1
ATOM 907 C CA . SER A 1 116 ? 7.291 -8.464 -5.862 1.00 89.12 116 SER A CA 1
ATOM 908 C C . SER A 1 116 ? 6.387 -7.230 -5.988 1.00 89.12 116 SER A C 1
ATOM 910 O O . SER A 1 116 ? 6.772 -6.218 -6.574 1.00 89.12 116 SER A O 1
ATOM 912 N N . GLY A 1 117 ? 5.175 -7.289 -5.426 1.00 90.19 117 GLY A N 1
ATOM 913 C CA . GLY A 1 117 ? 4.181 -6.214 -5.525 1.00 90.19 117 GLY A CA 1
ATOM 914 C C . GLY A 1 117 ? 4.655 -4.872 -4.952 1.00 90.19 117 GLY A C 1
ATOM 915 O O . GLY A 1 117 ? 4.163 -3.824 -5.359 1.00 90.19 117 GLY A O 1
ATOM 916 N N . ASN A 1 118 ? 5.655 -4.883 -4.062 1.00 89.56 118 ASN A N 1
ATOM 917 C CA . ASN A 1 118 ? 6.297 -3.677 -3.535 1.00 89.56 118 ASN A CA 1
ATOM 918 C C . ASN A 1 118 ? 7.076 -2.888 -4.591 1.00 89.56 118 ASN A C 1
ATOM 920 O O . ASN A 1 118 ? 7.173 -1.671 -4.468 1.00 89.56 118 ASN A O 1
ATOM 924 N N . LEU A 1 119 ? 7.638 -3.556 -5.599 1.00 89.75 119 LEU A N 1
ATOM 925 C CA . LEU A 1 119 ? 8.367 -2.903 -6.685 1.00 89.75 119 LEU A CA 1
ATOM 926 C C . LEU A 1 119 ? 7.402 -2.471 -7.788 1.00 89.75 119 LEU A C 1
ATOM 928 O O . LEU A 1 119 ? 7.458 -1.327 -8.234 1.00 89.75 119 LEU A O 1
ATOM 932 N N . ASP A 1 120 ? 6.466 -3.346 -8.152 1.00 90.19 120 ASP A N 1
ATOM 933 C CA . ASP A 1 120 ? 5.488 -3.063 -9.204 1.00 90.19 120 ASP A CA 1
ATOM 934 C C . ASP A 1 120 ? 4.618 -1.849 -8.862 1.00 90.19 120 ASP A C 1
ATOM 936 O O . ASP A 1 120 ? 4.464 -0.961 -9.694 1.00 90.19 120 ASP A O 1
ATOM 940 N N . ILE A 1 121 ? 4.135 -1.723 -7.618 1.00 92.81 121 ILE A N 1
ATOM 941 C CA . ILE A 1 121 ? 3.338 -0.551 -7.213 1.00 92.81 121 ILE A CA 1
ATOM 942 C C . ILE A 1 121 ? 4.114 0.767 -7.337 1.00 92.81 121 ILE A C 1
ATOM 944 O O . ILE A 1 121 ? 3.537 1.784 -7.718 1.00 92.81 121 ILE A O 1
ATOM 948 N N . ILE A 1 122 ? 5.418 0.757 -7.041 1.00 92.81 122 ILE A N 1
ATOM 949 C CA . ILE A 1 122 ? 6.276 1.945 -7.137 1.00 92.81 122 ILE A CA 1
ATOM 950 C C . ILE A 1 122 ? 6.510 2.297 -8.608 1.00 92.81 122 ILE A C 1
ATOM 952 O O . ILE A 1 122 ? 6.352 3.456 -8.992 1.00 92.81 122 ILE A O 1
ATOM 956 N N . ASN A 1 123 ? 6.837 1.301 -9.433 1.00 92.19 123 ASN A N 1
ATOM 957 C CA . ASN A 1 123 ? 7.108 1.493 -10.855 1.00 92.19 123 ASN A CA 1
ATOM 958 C C . ASN A 1 123 ? 5.860 1.965 -11.610 1.00 92.19 123 ASN A C 1
ATOM 960 O O . ASN A 1 123 ? 5.930 2.951 -12.345 1.00 92.19 123 ASN A O 1
AT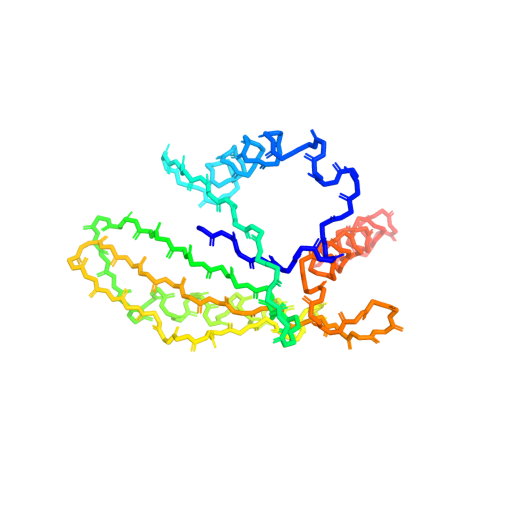OM 964 N N . SER A 1 124 ? 4.712 1.322 -11.383 1.00 92.50 124 SER A N 1
ATOM 965 C CA . SER A 1 124 ? 3.442 1.716 -11.996 1.00 92.50 124 SER A CA 1
ATOM 966 C C . SER A 1 124 ? 3.031 3.131 -11.587 1.00 92.50 124 SER A C 1
ATOM 968 O O . SER A 1 124 ? 2.622 3.923 -12.434 1.00 92.50 124 SER A O 1
ATOM 970 N N . ALA A 1 125 ? 3.187 3.497 -10.308 1.00 93.31 125 ALA A N 1
ATOM 971 C CA . ALA A 1 125 ? 2.898 4.857 -9.856 1.00 93.31 125 ALA A CA 1
ATOM 972 C C . ALA A 1 125 ? 3.829 5.894 -10.510 1.00 93.31 125 ALA A C 1
ATOM 974 O O . ALA A 1 125 ? 3.364 6.950 -10.942 1.00 93.31 125 ALA A O 1
ATOM 975 N N . ALA A 1 126 ? 5.128 5.594 -10.621 1.00 94.88 126 ALA A N 1
ATOM 976 C CA . ALA A 1 126 ? 6.093 6.472 -11.279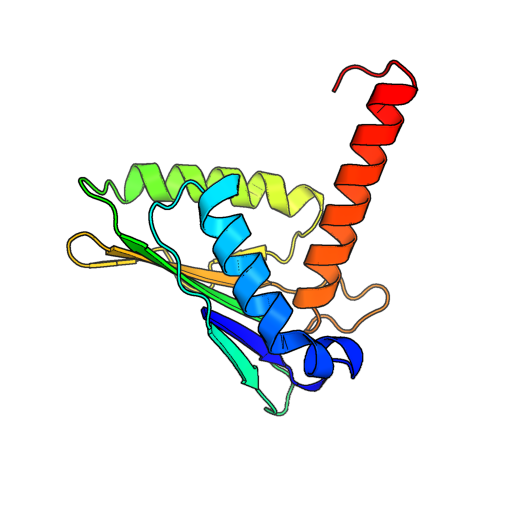 1.00 94.88 126 ALA A CA 1
ATOM 977 C C . ALA A 1 126 ? 5.768 6.672 -12.768 1.00 94.88 126 ALA A C 1
ATOM 979 O O . ALA A 1 126 ? 5.824 7.804 -13.256 1.00 94.88 126 ALA A O 1
ATOM 980 N N . LEU A 1 127 ? 5.371 5.601 -13.464 1.00 93.56 127 LEU A N 1
ATOM 981 C CA . LEU A 1 127 ? 4.958 5.657 -14.865 1.00 93.56 127 LEU A CA 1
ATOM 982 C C . LEU A 1 127 ? 3.737 6.565 -15.049 1.00 93.56 127 LEU A C 1
ATOM 984 O O . LEU A 1 127 ? 3.806 7.515 -15.825 1.00 93.56 127 LEU A O 1
ATOM 988 N N . VAL A 1 128 ? 2.670 6.352 -14.270 1.00 93.75 128 VAL A N 1
ATOM 989 C CA . VAL A 1 128 ? 1.443 7.168 -14.345 1.00 93.75 128 VAL A CA 1
ATOM 990 C C . VAL A 1 128 ? 1.728 8.646 -14.072 1.00 93.75 128 VAL A C 1
ATOM 992 O O . VAL A 1 128 ? 1.171 9.528 -14.730 1.00 93.75 128 VAL A O 1
ATOM 995 N N . VAL A 1 129 ? 2.602 8.953 -13.109 1.00 94.38 129 VAL A N 1
ATOM 996 C CA . VAL A 1 129 ? 3.013 10.339 -12.836 1.00 94.38 129 VAL A CA 1
ATOM 997 C C . VAL A 1 129 ? 3.774 10.930 -14.026 1.00 94.38 129 VAL A C 1
ATOM 999 O O . VAL A 1 129 ? 3.489 12.063 -14.421 1.00 94.38 129 VAL A O 1
ATOM 1002 N N . GLY A 1 130 ? 4.701 10.172 -14.617 1.00 96.12 130 GLY A N 1
ATOM 1003 C CA . GLY A 1 130 ? 5.447 10.585 -15.807 1.00 96.12 130 GLY A CA 1
ATOM 1004 C C . GLY A 1 130 ? 4.540 10.848 -17.011 1.00 96.12 130 GLY A C 1
ATOM 1005 O O . GLY A 1 130 ? 4.659 11.893 -17.652 1.00 96.12 130 GLY A O 1
ATOM 1006 N N . GLU A 1 131 ? 3.583 9.959 -17.268 1.00 93.81 131 GLU A N 1
ATOM 1007 C CA . GLU A 1 131 ? 2.599 10.093 -18.348 1.00 93.81 131 GLU A CA 1
ATOM 1008 C C . GLU A 1 131 ? 1.723 11.334 -18.169 1.00 93.81 131 GLU A C 1
ATOM 1010 O O . GLU A 1 131 ? 1.582 12.130 -19.099 1.00 93.81 131 GLU A O 1
ATOM 1015 N N . ARG A 1 132 ? 1.198 11.565 -16.959 1.00 92.19 132 ARG A N 1
ATOM 1016 C CA . ARG A 1 132 ? 0.409 12.770 -16.652 1.00 92.19 132 ARG A CA 1
ATOM 1017 C C . ARG A 1 132 ? 1.220 14.049 -16.829 1.00 92.19 132 ARG A C 1
ATOM 1019 O O . ARG A 1 132 ? 0.701 15.056 -17.313 1.00 92.19 132 ARG A O 1
ATOM 1026 N N . PHE A 1 133 ? 2.494 14.028 -16.439 1.00 94.19 133 PHE A N 1
ATOM 1027 C CA . PHE A 1 133 ? 3.376 15.175 -16.624 1.00 94.19 133 PHE A CA 1
ATOM 1028 C C . PHE A 1 133 ? 3.630 15.451 -18.111 1.00 94.19 133 PHE A C 1
ATOM 1030 O O . PHE A 1 133 ? 3.514 16.598 -18.546 1.00 94.19 133 PHE A O 1
ATOM 1037 N N . ALA A 1 134 ? 3.892 14.409 -18.903 1.00 95.06 134 ALA A N 1
ATOM 1038 C CA . ALA A 1 134 ? 4.066 14.520 -20.348 1.00 95.06 134 ALA A CA 1
ATOM 1039 C C . ALA A 1 134 ? 2.798 15.045 -21.042 1.00 95.06 134 ALA A C 1
ATOM 1041 O O . ALA A 1 134 ? 2.881 15.998 -21.814 1.00 95.06 134 ALA A O 1
ATOM 1042 N N . GLN A 1 135 ? 1.620 14.509 -20.707 1.00 92.50 135 GLN A N 1
ATOM 1043 C CA . GLN A 1 135 ? 0.333 14.983 -21.233 1.00 92.50 135 GLN A CA 1
ATOM 1044 C C . GLN A 1 135 ? 0.127 16.477 -20.962 1.00 92.50 135 GLN A C 1
ATOM 1046 O O . GLN A 1 135 ? -0.220 17.229 -21.874 1.00 92.50 135 GLN A O 1
ATOM 1051 N N . LYS A 1 136 ? 0.422 16.924 -19.735 1.00 90.75 136 LYS A N 1
ATOM 1052 C CA . LYS A 1 136 ? 0.319 18.336 -19.352 1.00 90.75 136 LYS A CA 1
ATOM 1053 C C . LYS A 1 136 ? 1.277 19.230 -20.146 1.00 90.75 136 LYS A C 1
ATOM 1055 O O . LYS A 1 136 ? 0.896 20.334 -20.527 1.00 90.75 136 LYS A O 1
ATOM 1060 N N . LEU A 1 137 ? 2.504 18.773 -20.401 1.00 90.88 137 LEU A N 1
ATOM 1061 C CA . LEU A 1 137 ? 3.481 19.509 -21.214 1.00 90.88 137 LEU A CA 1
ATOM 1062 C C . LEU A 1 137 ? 3.086 19.572 -22.694 1.00 90.88 137 LEU A C 1
ATOM 1064 O O . LEU A 1 137 ? 3.317 20.587 -23.345 1.00 90.88 137 LEU A O 1
ATOM 1068 N N . SER A 1 138 ? 2.470 18.512 -23.218 1.00 86.62 138 SER A N 1
ATOM 1069 C CA . SER A 1 138 ? 2.003 18.432 -24.607 1.00 86.62 138 SER A CA 1
ATOM 1070 C C . SER A 1 138 ? 0.659 19.134 -24.855 1.00 86.62 138 SER A C 1
ATOM 1072 O O . SER A 1 138 ? 0.129 19.047 -25.960 1.00 86.62 138 SER A O 1
ATOM 1074 N N . GLY A 1 139 ? 0.105 19.839 -23.861 1.00 75.25 139 GLY A N 1
ATOM 1075 C CA . GLY A 1 139 ? -1.160 20.574 -23.983 1.00 75.25 139 GLY A CA 1
ATOM 1076 C C . GLY A 1 139 ? -2.417 19.702 -23.900 1.00 75.25 139 GLY A C 1
ATOM 1077 O O . GLY A 1 139 ? -3.506 20.179 -24.213 1.00 75.25 139 GLY A O 1
ATOM 1078 N N . GLY A 1 140 ? -2.289 18.442 -23.477 1.00 62.12 140 GLY A N 1
ATOM 1079 C CA . GLY A 1 140 ? -3.427 17.578 -23.178 1.00 62.12 140 GLY A CA 1
ATOM 1080 C C . GLY A 1 140 ? -4.119 18.014 -21.886 1.00 62.12 140 GLY A C 1
ATOM 1081 O O . GLY A 1 140 ? -3.465 18.283 -20.877 1.00 62.12 140 GLY A O 1
ATOM 1082 N N . THR A 1 141 ? -5.448 18.099 -21.905 1.00 53.34 141 THR A N 1
ATOM 1083 C CA . THR A 1 141 ? -6.257 18.290 -20.694 1.00 53.34 141 THR A CA 1
ATOM 1084 C C . THR A 1 141 ? -6.235 17.011 -19.857 1.00 53.34 141 THR A C 1
ATOM 1086 O O . THR A 1 141 ? -6.535 15.943 -20.388 1.00 53.34 141 THR A O 1
ATOM 1089 N N . ALA A 1 142 ? -5.839 17.147 -18.587 1.00 51.00 142 ALA A N 1
ATOM 1090 C CA . ALA A 1 142 ? -5.800 16.083 -17.580 1.00 51.00 142 ALA A CA 1
ATOM 1091 C C . ALA A 1 142 ? -7.187 15.524 -17.233 1.00 51.00 142 ALA A C 1
ATOM 1093 O O . ALA A 1 142 ? -8.173 16.288 -17.356 1.00 51.00 142 ALA A O 1
#

Secondary structure (DSSP, 8-state):
-EEEEGGG--HHHHHTHHHHHHHHHHHHHHTT--SS----EEEE--SSPPPEEEEEEEE-SS--HHHHHHHHHHHHHHHHTT-TTEEEEEEEEEETTEEEEEEEE----SSS-TT-HHHHHHHHHHHHHHHHHHHHHTT---

Sequence (142 aa):
KIVFDCTGAGPGTRQNLVEFIETTNIALRQVGGAKESKTIIVLNPAEPPILMRNTIYTKVKNPNLQEIKKSIDFMIEVLHNYVPGYRFLVEPIMEGNTITTVIEVEGLGDYLPKYSGNLDIINSAALVVGERFAQKLSGGTA

pLDDT: mean 92.87, std 6.88, range [51.0, 98.06]